Protein AF-A0A7J3R2Z9-F1 (afdb_monomer)

Secondary structure (DSSP, 8-state):
---EEHHHHHHHHT--HHHHHHHHHHHHHTTSEEEE-SSS--EEEE-HHHHHHHHHHHHHHHHHHT-

Solvent-accessible surface area (backbone atoms only — not comparable to full-atom values): 3880 Å² total; per-residue (Å²): 136,89,54,48,44,63,69,63,51,33,69,74,67,75,43,53,73,67,58,47,52,52,51,48,54,50,35,38,74,71,48,28,32,41,84,47,67,75,89,95,52,66,27,43,32,74,29,75,61,27,50,53,50,53,51,54,48,50,56,52,50,52,62,61,66,75,105

Structure (mmCIF, N/CA/C/O backbone):
data_AF-A0A7J3R2Z9-F1
#
_entry.id   AF-A0A7J3R2Z9-F1
#
loop_
_atom_site.group_PDB
_atom_site.id
_atom_site.type_symbol
_atom_site.label_atom_id
_atom_site.label_alt_id
_atom_site.label_comp_id
_atom_site.label_asym_id
_atom_site.label_entity_id
_atom_site.label_seq_id
_atom_site.pdbx_PDB_ins_code
_atom_site.Cartn_x
_atom_site.Cartn_y
_atom_site.Cartn_z
_atom_site.occupancy
_atom_site.B_iso_or_equiv
_atom_site.auth_seq_id
_atom_site.auth_comp_id
_atom_site.auth_asym_id
_atom_site.auth_atom_id
_atom_site.pdbx_PDB_model_num
ATOM 1 N N . MET A 1 1 ? -10.488 -11.028 -0.736 1.00 47.25 1 MET A N 1
ATOM 2 C CA . MET A 1 1 ? -9.593 -9.853 -0.665 1.00 47.25 1 MET A CA 1
ATOM 3 C C . MET A 1 1 ? -9.354 -9.562 0.805 1.00 47.25 1 MET A C 1
ATOM 5 O O . MET A 1 1 ? -10.234 -9.013 1.457 1.00 47.25 1 MET A O 1
ATOM 9 N N . GLU A 1 2 ? -8.232 -10.030 1.348 1.00 57.59 2 GLU A N 1
ATOM 10 C CA . GLU A 1 2 ? -7.834 -9.757 2.733 1.00 57.59 2 GLU A CA 1
ATOM 11 C C . GLU A 1 2 ? -7.340 -8.311 2.824 1.00 57.59 2 GLU A C 1
ATOM 13 O O . GLU A 1 2 ? -6.327 -7.947 2.233 1.00 57.59 2 GLU A O 1
ATOM 18 N N . GLY A 1 3 ? -8.102 -7.453 3.498 1.00 63.94 3 GLY A N 1
ATOM 19 C CA . GLY A 1 3 ? -7.649 -6.104 3.819 1.00 63.94 3 GLY A CA 1
ATOM 20 C C . GLY A 1 3 ? -6.683 -6.118 5.003 1.00 63.94 3 GLY A C 1
ATOM 21 O O . GLY A 1 3 ? -6.737 -7.012 5.844 1.00 63.94 3 GLY A O 1
ATOM 22 N N . SER A 1 4 ? -5.807 -5.121 5.086 1.00 76.88 4 SER A N 1
ATOM 23 C CA . SER A 1 4 ? -4.835 -4.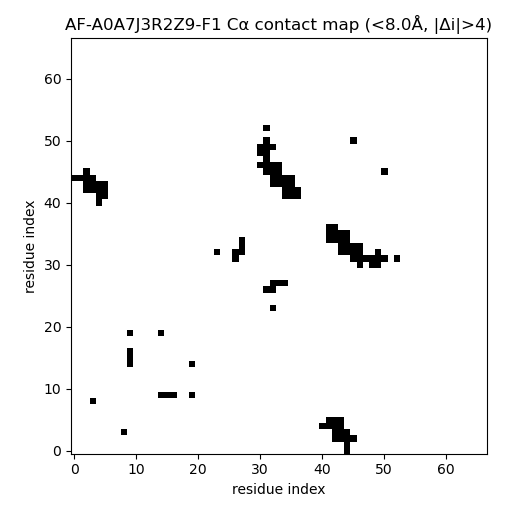997 6.180 1.00 76.88 4 SER A CA 1
ATOM 24 C C . SER A 1 4 ? -5.192 -3.840 7.109 1.00 76.88 4 SER A C 1
ATOM 26 O O . SER A 1 4 ? -5.717 -2.808 6.682 1.00 76.88 4 SER A O 1
ATOM 28 N N . ILE A 1 5 ? -4.902 -4.006 8.400 1.00 78.50 5 ILE A N 1
ATOM 29 C CA . ILE A 1 5 ? -5.102 -2.947 9.395 1.00 78.50 5 ILE A CA 1
ATOM 30 C C . ILE A 1 5 ? -3.986 -1.901 9.312 1.00 78.50 5 ILE A C 1
ATOM 32 O O . ILE A 1 5 ? -2.827 -2.230 9.042 1.00 78.50 5 ILE A O 1
ATOM 36 N N . LYS A 1 6 ? -4.323 -0.640 9.609 1.00 74.00 6 LYS A N 1
ATOM 37 C CA . LYS A 1 6 ? -3.399 0.511 9.561 1.00 74.00 6 LYS A CA 1
ATOM 38 C C . LYS A 1 6 ? -2.067 0.241 10.270 1.00 74.00 6 LYS A C 1
ATOM 40 O O . LYS A 1 6 ? -1.011 0.501 9.705 1.00 74.00 6 LYS A O 1
ATOM 45 N N . THR A 1 7 ? -2.111 -0.354 11.461 1.00 72.19 7 THR A N 1
ATOM 46 C CA . THR A 1 7 ? -0.915 -0.670 12.255 1.00 72.19 7 THR A CA 1
ATOM 47 C C . THR A 1 7 ? 0.009 -1.677 11.567 1.00 72.19 7 THR A C 1
ATOM 49 O O . THR A 1 7 ? 1.221 -1.503 11.596 1.00 72.19 7 THR A O 1
ATOM 52 N N . GLN A 1 8 ? -0.529 -2.702 10.897 1.00 77.62 8 GLN A N 1
ATOM 53 C CA . GLN A 1 8 ? 0.297 -3.681 10.176 1.00 77.62 8 GLN A CA 1
ATOM 54 C C . GLN A 1 8 ? 0.990 -3.062 8.963 1.00 77.62 8 GLN A C 1
ATOM 56 O O . GLN A 1 8 ? 2.142 -3.386 8.682 1.00 77.62 8 GLN A O 1
ATOM 61 N N . ILE A 1 9 ? 0.304 -2.161 8.258 1.00 78.88 9 ILE A N 1
ATOM 62 C CA . ILE A 1 9 ? 0.881 -1.463 7.108 1.00 78.88 9 ILE A CA 1
ATOM 63 C C . ILE A 1 9 ? 1.976 -0.494 7.575 1.00 78.88 9 ILE A C 1
ATOM 65 O O . ILE A 1 9 ? 3.034 -0.448 6.959 1.00 78.88 9 ILE A O 1
ATOM 69 N N . MET A 1 10 ? 1.772 0.199 8.702 1.00 78.06 10 MET A N 1
ATOM 70 C CA . MET A 1 10 ? 2.765 1.100 9.304 1.00 78.06 10 MET A CA 1
ATOM 71 C C . MET A 1 10 ? 4.107 0.408 9.549 1.00 78.06 10 MET A C 1
ATOM 73 O O . MET A 1 10 ? 5.140 0.881 9.081 1.00 78.06 10 MET A O 1
ATOM 77 N N . TYR A 1 11 ? 4.074 -0.743 10.231 1.00 75.81 11 TYR A N 1
ATOM 78 C CA . TYR A 1 11 ? 5.281 -1.506 10.546 1.00 75.81 11 TYR A CA 1
ATOM 79 C C . TYR A 1 11 ? 5.989 -2.030 9.294 1.00 75.81 11 TYR A C 1
ATOM 81 O O . TYR A 1 11 ? 7.213 -2.036 9.250 1.00 75.81 11 TYR A O 1
ATOM 89 N N . LYS A 1 12 ? 5.240 -2.449 8.266 1.00 81.25 12 LYS A N 1
ATOM 90 C CA . LYS A 1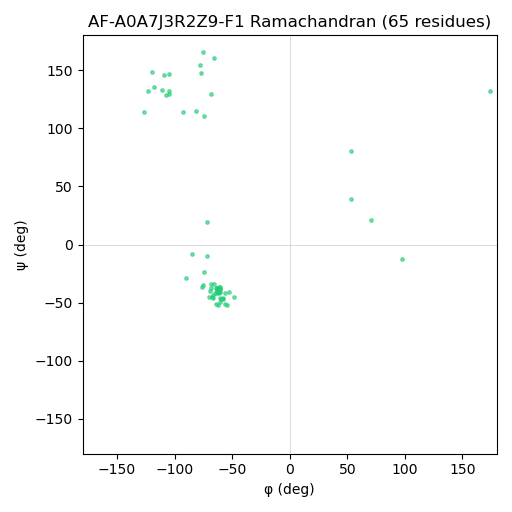 12 ? 5.830 -2.960 7.019 1.00 81.25 12 LYS A CA 1
ATOM 91 C C . LYS A 1 12 ? 6.404 -1.860 6.129 1.00 81.25 12 LYS A C 1
ATOM 93 O O . LYS A 1 12 ?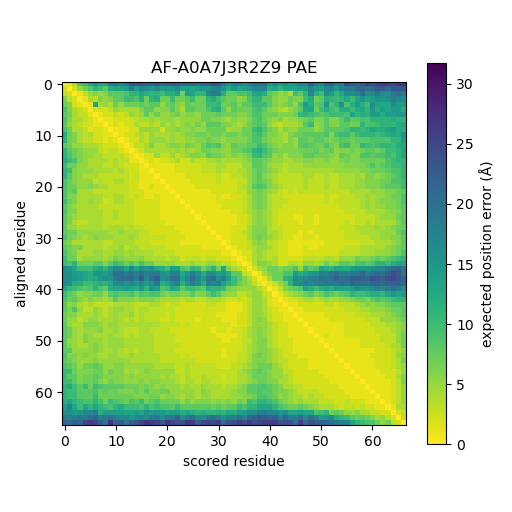 7.397 -2.094 5.455 1.00 81.25 12 LYS A O 1
ATOM 98 N N . ALA A 1 13 ? 5.775 -0.688 6.112 1.00 81.69 13 ALA A N 1
ATOM 99 C CA . ALA A 1 13 ? 6.194 0.436 5.281 1.00 81.69 13 ALA A CA 1
ATOM 100 C C . ALA A 1 13 ? 7.297 1.289 5.930 1.00 81.69 13 ALA A C 1
ATOM 102 O O . ALA A 1 13 ? 7.831 2.173 5.268 1.00 81.69 13 ALA A O 1
ATOM 103 N N . ASN A 1 14 ? 7.628 1.042 7.207 1.00 85.75 14 ASN A N 1
ATOM 104 C CA . ASN A 1 14 ? 8.567 1.849 7.992 1.00 85.75 14 ASN A CA 1
ATOM 105 C C . ASN A 1 14 ? 8.210 3.353 7.981 1.00 85.75 14 ASN A C 1
ATOM 107 O O . ASN A 1 14 ? 9.078 4.217 7.868 1.00 85.75 14 ASN A O 1
ATOM 111 N N . LEU A 1 15 ? 6.911 3.662 8.056 1.00 84.00 15 LEU A N 1
ATOM 112 C CA . LEU A 1 15 ? 6.381 5.028 8.033 1.00 84.00 15 LEU A CA 1
ATOM 113 C C . LEU A 1 15 ? 5.935 5.460 9.431 1.00 84.00 15 LEU A C 1
ATOM 115 O O . LEU A 1 15 ? 5.402 4.652 10.196 1.00 84.00 15 LEU A O 1
ATOM 119 N N . SER A 1 16 ? 6.074 6.752 9.739 1.00 86.44 16 SER A N 1
ATOM 120 C CA . SER A 1 16 ? 5.434 7.330 10.922 1.00 86.44 16 SER A CA 1
ATOM 121 C C . SER A 1 16 ? 3.906 7.300 10.781 1.00 86.44 16 SER A C 1
ATOM 123 O O . SER A 1 16 ? 3.357 7.208 9.678 1.00 86.44 16 SER A O 1
ATOM 125 N N . TYR A 1 17 ? 3.192 7.404 11.905 1.00 83.19 17 TYR A N 1
ATOM 126 C CA . TYR A 1 17 ? 1.729 7.470 11.890 1.00 83.19 17 TYR A CA 1
ATOM 127 C C . TYR A 1 17 ? 1.209 8.631 11.029 1.00 83.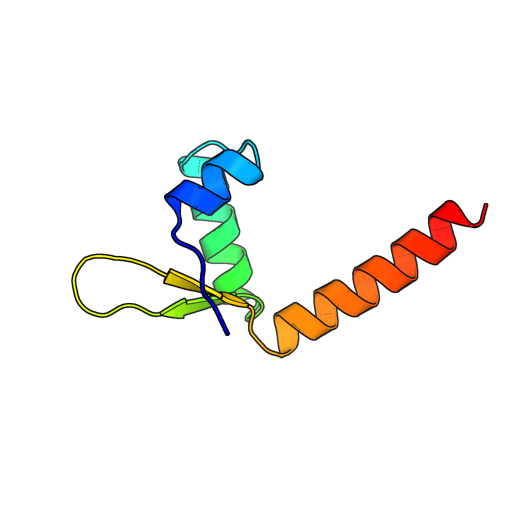19 17 TYR A C 1
ATOM 129 O O . TYR A 1 17 ? 0.2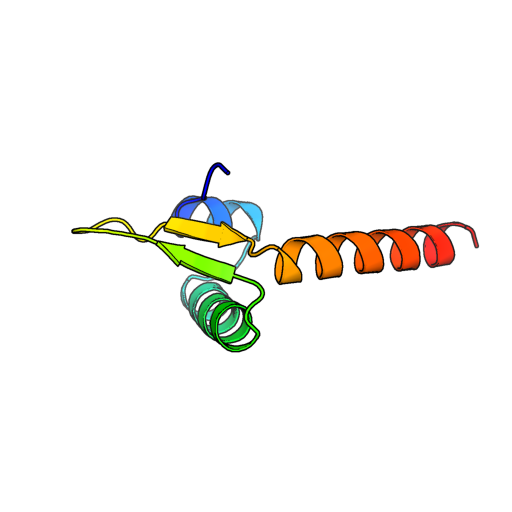39 8.457 10.288 1.00 83.19 17 TYR A O 1
ATOM 137 N N . GLU A 1 18 ? 1.850 9.799 11.123 1.00 87.69 18 GLU A N 1
ATOM 138 C CA . GLU A 1 18 ? 1.478 11.003 10.374 1.00 87.69 18 GLU A CA 1
ATOM 139 C C . GLU A 1 18 ? 1.655 10.783 8.874 1.00 87.69 18 GLU A C 1
ATOM 141 O O . GLU A 1 18 ? 0.686 10.917 8.125 1.00 87.69 18 GLU A O 1
ATOM 146 N N . GLN A 1 19 ? 2.837 10.309 8.465 1.00 87.94 19 GLN A N 1
ATOM 147 C CA . GLN A 1 19 ? 3.141 9.992 7.070 1.00 87.94 19 GLN A CA 1
ATOM 148 C C . GLN A 1 19 ? 2.141 8.979 6.512 1.00 87.94 19 GLN A C 1
ATOM 150 O O . GLN A 1 19 ? 1.509 9.217 5.486 1.00 87.94 19 GLN A O 1
ATOM 155 N N . LEU A 1 20 ? 1.934 7.858 7.210 1.00 86.38 20 LEU A N 1
ATOM 156 C CA . LEU A 1 20 ? 1.016 6.818 6.753 1.00 86.38 20 LEU A CA 1
ATOM 157 C C . LEU A 1 20 ? -0.421 7.338 6.623 1.00 86.38 20 LEU A C 1
ATOM 159 O O . LEU A 1 20 ? -1.137 6.964 5.696 1.00 86.38 20 LEU A O 1
ATOM 163 N N . SER A 1 21 ? -0.853 8.196 7.547 1.00 86.44 21 SER A N 1
ATOM 164 C CA . SER A 1 21 ? -2.183 8.803 7.515 1.00 86.44 21 SER A CA 1
ATOM 165 C C . SER A 1 21 ? -2.370 9.693 6.283 1.00 86.44 21 SER A C 1
ATOM 167 O O . SER A 1 21 ? -3.419 9.628 5.640 1.00 86.44 21 SER A O 1
ATOM 169 N N . GLU A 1 22 ? -1.363 10.490 5.922 1.00 90.38 22 GLU A N 1
ATOM 170 C CA . GLU A 1 22 ? -1.384 11.312 4.707 1.00 90.38 22 GLU A CA 1
ATOM 171 C C . GLU A 1 22 ? -1.371 10.459 3.439 1.00 90.38 22 GLU A C 1
ATOM 173 O O . GLU A 1 22 ? -2.225 10.647 2.568 1.00 90.38 22 GLU A O 1
ATOM 178 N N . TYR A 1 23 ? -0.499 9.450 3.372 1.00 90.25 23 TYR A N 1
ATOM 179 C CA . TYR A 1 23 ? -0.462 8.522 2.242 1.00 90.25 23 TYR A CA 1
ATOM 180 C C . TYR A 1 23 ? -1.782 7.771 2.072 1.00 90.25 23 TYR A C 1
ATOM 182 O O . TYR A 1 23 ? -2.268 7.629 0.955 1.00 90.25 23 TYR A O 1
ATOM 190 N N . PHE A 1 24 ? -2.419 7.326 3.155 1.00 89.00 24 PHE A N 1
ATOM 191 C CA . PHE A 1 24 ? -3.715 6.655 3.064 1.00 89.00 24 PHE A CA 1
ATOM 192 C C . PHE A 1 24 ? -4.815 7.576 2.561 1.00 89.00 24 PHE A C 1
ATOM 194 O O . PHE A 1 24 ? -5.604 7.156 1.717 1.00 89.00 24 PHE A O 1
ATOM 201 N N . LYS A 1 25 ? -4.860 8.829 3.027 1.00 90.06 25 LYS A N 1
ATOM 202 C CA . LYS A 1 25 ? -5.802 9.820 2.489 1.00 90.06 25 LYS A CA 1
ATOM 203 C C . LYS A 1 25 ? -5.588 10.004 0.990 1.00 90.06 25 LYS A C 1
ATOM 205 O O . LYS A 1 25 ? -6.556 9.926 0.238 1.00 90.06 25 LYS A O 1
ATOM 210 N N . PHE A 1 26 ? -4.338 10.167 0.565 1.00 93.88 26 PHE A N 1
ATOM 211 C CA . PHE A 1 26 ? -3.986 10.314 -0.843 1.00 93.88 26 PHE A CA 1
ATOM 212 C C . PHE A 1 26 ? -4.387 9.088 -1.675 1.00 93.88 26 PHE A C 1
ATOM 214 O O . PHE A 1 26 ? -5.063 9.224 -2.690 1.00 93.88 26 PHE A O 1
ATOM 221 N N . LEU A 1 27 ? -4.041 7.878 -1.230 1.00 92.12 27 LEU A N 1
ATOM 222 C CA . LEU A 1 27 ? -4.338 6.635 -1.948 1.00 92.12 27 LEU A CA 1
ATOM 223 C C . LEU A 1 27 ? -5.842 6.344 -2.031 1.00 92.12 27 LEU A C 1
ATOM 225 O O . LEU A 1 27 ? -6.306 5.806 -3.040 1.00 92.12 27 LEU A O 1
ATOM 229 N N . VAL A 1 28 ? -6.608 6.716 -1.002 1.00 92.00 28 VAL A N 1
ATOM 230 C CA . VAL A 1 28 ? -8.074 6.627 -1.019 1.00 92.00 28 VAL A CA 1
ATOM 231 C C . VAL A 1 28 ? -8.671 7.660 -1.974 1.00 92.00 28 VAL A C 1
ATOM 233 O O . VAL A 1 28 ? -9.509 7.304 -2.798 1.00 92.00 28 VAL A O 1
ATOM 236 N N . GLN A 1 29 ? -8.206 8.913 -1.940 1.00 93.94 29 GLN A N 1
ATOM 237 C CA . GLN A 1 29 ? -8.632 9.954 -2.887 1.00 93.94 29 GLN A CA 1
ATOM 238 C C . GLN A 1 29 ? -8.290 9.598 -4.341 1.00 93.94 29 GLN A C 1
ATOM 240 O O . GLN A 1 29 ? -9.085 9.844 -5.244 1.00 93.94 29 GLN A O 1
ATOM 245 N N . ALA A 1 30 ? -7.142 8.960 -4.571 1.00 93.81 30 ALA A N 1
ATOM 246 C CA . ALA A 1 30 ? -6.732 8.462 -5.880 1.00 93.81 30 ALA A CA 1
ATOM 247 C C . ALA A 1 30 ? -7.545 7.234 -6.345 1.00 93.81 30 ALA A C 1
ATOM 249 O O . ALA A 1 30 ? -7.433 6.816 -7.505 1.00 93.81 30 ALA A O 1
ATOM 250 N N . GLY A 1 31 ? -8.360 6.645 -5.463 1.00 93.31 31 GLY A N 1
ATOM 251 C CA . GLY A 1 31 ? -9.151 5.445 -5.728 1.00 93.31 31 GLY A CA 1
ATOM 252 C C . GLY A 1 31 ? -8.312 4.173 -5.848 1.00 93.31 31 GLY A C 1
ATOM 253 O O . GLY A 1 31 ? -8.758 3.217 -6.477 1.00 93.31 31 GLY A O 1
ATOM 254 N N . LEU A 1 32 ? -7.094 4.163 -5.299 1.00 93.50 32 LEU A N 1
ATOM 255 C CA . LEU A 1 32 ? -6.191 3.004 -5.283 1.00 93.50 32 LEU A CA 1
ATOM 256 C C . LEU A 1 32 ? -6.413 2.133 -4.038 1.00 93.50 32 LEU A C 1
ATOM 258 O O . LEU A 1 32 ? -6.230 0.916 -4.082 1.00 93.50 32 LEU A O 1
ATOM 262 N N . LEU A 1 33 ? -6.853 2.755 -2.942 1.00 92.25 33 LEU A N 1
ATOM 263 C CA . LEU A 1 33 ? -7.283 2.088 -1.719 1.00 92.25 33 LEU A CA 1
ATOM 264 C C . LEU A 1 33 ? -8.745 2.415 -1.412 1.00 92.25 33 LEU A C 1
ATOM 266 O O . LEU A 1 33 ? -9.232 3.511 -1.671 1.00 92.25 33 LEU A O 1
ATOM 270 N N . GLU A 1 34 ? -9.428 1.465 -0.796 1.00 90.56 34 GLU A N 1
ATOM 271 C CA . GLU A 1 34 ? -10.748 1.626 -0.211 1.00 90.56 34 GLU A CA 1
ATOM 272 C C . GLU A 1 34 ? -10.648 1.366 1.289 1.00 90.56 34 GLU A C 1
ATOM 274 O O . GLU A 1 34 ? -10.019 0.405 1.742 1.00 90.56 34 GLU A O 1
ATOM 279 N N . LYS A 1 35 ? -11.284 2.229 2.074 1.00 86.12 35 LYS A N 1
ATOM 280 C CA . LYS A 1 35 ? -11.383 2.063 3.517 1.00 86.12 35 LYS A CA 1
ATOM 281 C C . LYS A 1 35 ? -12.679 1.321 3.838 1.00 86.12 35 LYS A C 1
ATOM 283 O O . LYS A 1 35 ? -13.760 1.867 3.640 1.00 86.12 35 LYS A O 1
ATOM 288 N N . ARG A 1 36 ? -12.574 0.099 4.361 1.00 82.81 36 ARG A N 1
ATOM 289 C CA . ARG A 1 36 ? -13.706 -0.717 4.821 1.00 82.81 36 ARG A CA 1
ATOM 290 C C . ARG A 1 36 ? -13.669 -0.853 6.339 1.00 82.81 36 ARG A C 1
ATOM 292 O O . ARG A 1 36 ? -12.627 -1.143 6.920 1.00 82.81 36 ARG A O 1
ATOM 299 N N . GLY A 1 37 ? -14.802 -0.652 7.001 1.00 70.50 37 GLY A N 1
ATOM 300 C CA . GLY A 1 37 ? -14.895 -0.882 8.440 1.00 70.50 37 GLY A CA 1
ATOM 301 C C . GLY A 1 37 ? -16.225 -0.453 9.039 1.00 70.50 37 GLY A C 1
ATOM 302 O O . GLY A 1 37 ? -16.683 0.666 8.824 1.00 70.50 37 GLY A O 1
ATOM 303 N N . CYS A 1 38 ? -16.804 -1.344 9.838 1.00 53.41 38 CYS A N 1
ATOM 304 C CA . CYS A 1 38 ? -17.888 -1.053 10.764 1.00 53.41 38 CYS A CA 1
ATOM 305 C C . CYS A 1 38 ? -17.286 -1.089 12.177 1.00 53.41 38 CYS A C 1
ATOM 307 O O . CYS A 1 38 ? -16.597 -2.046 12.526 1.00 53.41 38 CYS A O 1
ATOM 309 N N . THR A 1 39 ? -17.508 -0.038 12.973 1.00 51.91 39 THR A N 1
ATOM 310 C CA . THR A 1 39 ? -17.238 0.008 14.427 1.00 51.91 39 THR A CA 1
ATOM 311 C C . THR A 1 39 ? -15.815 -0.383 14.877 1.00 51.91 39 THR A C 1
ATOM 313 O O . THR A 1 39 ? -15.574 -1.476 15.379 1.00 51.91 39 THR A O 1
ATOM 316 N N . GLY A 1 40 ? -14.866 0.557 14.769 1.00 60.84 40 GLY A N 1
ATOM 317 C CA . GLY A 1 40 ? -13.641 0.568 15.590 1.00 60.84 40 GLY A CA 1
ATOM 318 C C . GLY A 1 40 ? -12.362 -0.015 14.973 1.00 60.84 40 GLY A C 1
ATOM 319 O O . GLY A 1 40 ? -11.283 0.231 15.509 1.00 60.84 40 GLY A O 1
ATOM 320 N N . LYS A 1 41 ? -12.431 -0.724 13.838 1.00 67.12 41 LYS A N 1
ATOM 321 C CA . LYS A 1 41 ? -11.240 -1.171 13.088 1.00 67.12 41 LYS A CA 1
ATOM 322 C C . LYS A 1 41 ? -11.315 -0.726 11.633 1.00 67.12 41 LYS A C 1
ATOM 324 O O . LYS A 1 41 ? -12.169 -1.175 10.876 1.00 67.12 41 LYS A O 1
ATOM 329 N N . GLU A 1 42 ? -10.403 0.163 11.253 1.00 75.12 42 GLU A N 1
ATOM 330 C CA . GLU A 1 42 ? -10.235 0.602 9.869 1.00 75.12 42 GLU A CA 1
ATOM 331 C C . GLU A 1 42 ? -9.393 -0.426 9.112 1.00 75.12 42 GLU A C 1
ATOM 333 O O . GLU A 1 42 ? -8.212 -0.628 9.419 1.00 75.12 42 GLU A O 1
ATOM 338 N N . VAL A 1 43 ? -10.002 -1.073 8.125 1.00 82.44 43 VAL A N 1
ATOM 339 C CA . VAL A 1 43 ? -9.328 -1.993 7.214 1.00 82.44 43 VAL A CA 1
ATOM 340 C C . VAL A 1 43 ? -9.149 -1.288 5.875 1.00 82.44 43 VAL A C 1
ATOM 342 O O . VAL A 1 43 ? -10.085 -0.690 5.348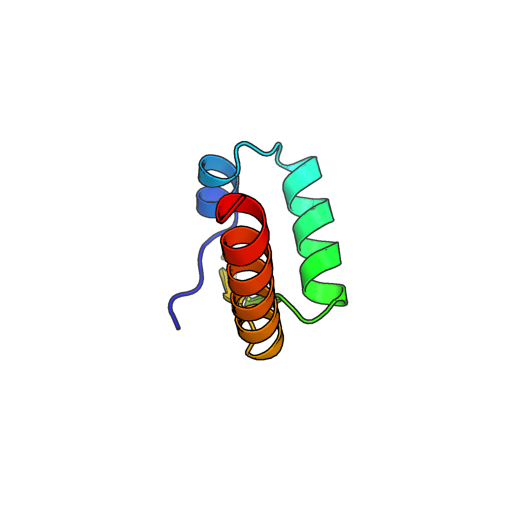 1.00 82.44 43 VAL A O 1
ATOM 345 N N . TYR A 1 44 ? -7.946 -1.357 5.316 1.00 85.44 44 TYR A N 1
ATOM 346 C CA . TYR A 1 44 ? -7.650 -0.811 3.995 1.00 85.44 44 TYR A CA 1
ATOM 347 C C . TYR A 1 44 ? -7.549 -1.962 2.997 1.00 85.44 44 TYR A C 1
ATOM 349 O O . TYR A 1 44 ? -6.871 -2.963 3.248 1.00 85.44 44 TYR A O 1
ATOM 357 N N . VAL A 1 45 ? -8.261 -1.829 1.882 1.00 88.56 45 VAL A N 1
ATOM 358 C CA . VAL A 1 45 ? -8.345 -2.829 0.816 1.00 88.56 45 VAL A CA 1
ATOM 359 C C . VAL A 1 45 ? -7.911 -2.182 -0.489 1.00 88.56 45 VAL A C 1
ATOM 361 O O . VAL A 1 45 ? -8.380 -1.101 -0.832 1.00 88.56 45 VAL A O 1
ATOM 364 N N . THR A 1 46 ? -7.029 -2.839 -1.234 1.00 92.44 46 THR A N 1
ATOM 365 C CA . THR A 1 46 ? -6.648 -2.380 -2.573 1.00 92.44 46 THR A CA 1
ATOM 366 C C . THR A 1 46 ? -7.821 -2.531 -3.534 1.00 92.44 46 THR A C 1
ATOM 368 O O . THR A 1 46 ? -8.432 -3.597 -3.618 1.00 92.44 46 THR A O 1
ATOM 371 N N . THR A 1 47 ? -8.142 -1.463 -4.259 1.00 94.12 47 THR A N 1
ATOM 372 C CA . THR A 1 47 ? -9.202 -1.481 -5.274 1.00 94.12 47 THR A CA 1
ATOM 373 C C . THR A 1 47 ? -8.726 -2.206 -6.537 1.00 94.12 47 THR A C 1
ATOM 375 O O . THR A 1 47 ? -7.519 -2.374 -6.731 1.00 94.12 47 THR A O 1
ATOM 378 N N . PRO A 1 48 ? -9.629 -2.576 -7.464 1.00 94.50 48 PRO A N 1
ATOM 379 C CA . PRO A 1 48 ? -9.224 -3.066 -8.783 1.00 94.50 48 PRO A CA 1
ATOM 380 C C . PRO A 1 48 ? -8.265 -2.107 -9.509 1.00 94.50 48 PRO A C 1
ATOM 382 O O . PRO A 1 48 ? -7.250 -2.541 -10.045 1.00 94.50 48 PRO A O 1
ATOM 385 N N . LYS A 1 49 ? -8.519 -0.792 -9.425 1.00 95.44 49 LYS A N 1
ATOM 386 C CA . LYS A 1 49 ? -7.631 0.251 -9.965 1.00 95.44 49 LYS A CA 1
ATOM 387 C C . LYS A 1 49 ? -6.251 0.239 -9.294 1.00 95.44 49 LYS A C 1
ATOM 389 O O . LYS A 1 49 ? -5.237 0.403 -9.966 1.00 95.44 49 LYS A O 1
ATOM 394 N N . GLY A 1 50 ? -6.202 0.039 -7.977 1.00 93.88 50 GLY A N 1
ATOM 395 C CA . GLY A 1 50 ? -4.955 -0.102 -7.226 1.00 93.88 50 GLY A CA 1
ATOM 396 C C . GLY A 1 50 ? -4.143 -1.329 -7.643 1.00 93.88 50 GLY A C 1
ATOM 397 O O . GLY A 1 50 ? -2.925 -1.242 -7.760 1.00 93.88 50 GLY A O 1
ATOM 398 N N . LEU A 1 51 ? -4.805 -2.455 -7.919 1.00 93.38 51 LEU A N 1
ATOM 399 C CA . LEU A 1 51 ? -4.144 -3.668 -8.410 1.00 93.38 51 LEU A CA 1
ATOM 400 C C . LEU A 1 51 ? -3.563 -3.470 -9.816 1.00 93.38 51 LEU A C 1
ATOM 402 O O . LEU A 1 51 ? -2.418 -3.843 -10.056 1.00 93.38 51 LEU A O 1
ATOM 406 N N . GLU A 1 52 ? -4.310 -2.825 -10.712 1.00 95.38 52 GLU A N 1
ATOM 407 C CA . GLU A 1 52 ? -3.840 -2.478 -12.059 1.00 95.38 52 GLU A CA 1
ATOM 408 C C . GLU A 1 52 ? -2.623 -1.539 -12.014 1.00 95.38 52 GLU A C 1
ATOM 410 O O . GLU A 1 52 ? -1.653 -1.727 -12.749 1.00 95.38 52 GLU A O 1
ATOM 415 N N . PHE A 1 53 ? -2.636 -0.556 -11.108 1.00 94.12 53 PHE A N 1
ATOM 416 C CA . PHE A 1 53 ? -1.487 0.318 -10.872 1.00 94.12 53 PHE A CA 1
ATOM 417 C C . PHE A 1 53 ? -0.245 -0.474 -10.438 1.00 94.12 53 PHE A C 1
ATOM 419 O O . PHE A 1 53 ? 0.831 -0.279 -11.001 1.00 94.12 53 PHE A O 1
ATOM 426 N N . LEU A 1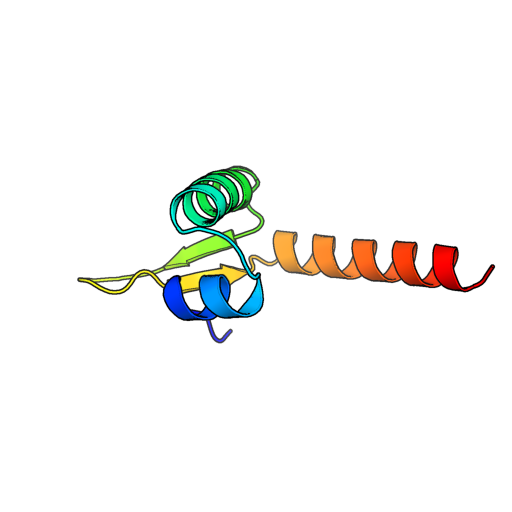 54 ? -0.392 -1.394 -9.478 1.00 93.38 54 LEU A N 1
ATOM 427 C CA . LEU A 1 54 ? 0.713 -2.231 -9.001 1.00 93.38 54 LEU A CA 1
ATOM 428 C C . LEU A 1 54 ? 1.265 -3.144 -10.099 1.00 93.38 54 LEU A C 1
ATOM 430 O O . LEU A 1 54 ? 2.475 -3.348 -10.164 1.00 93.38 54 LEU A O 1
ATOM 434 N N . GLN A 1 55 ? 0.401 -3.681 -10.961 1.00 94.00 55 GLN A N 1
ATOM 435 C CA . GLN A 1 55 ? 0.832 -4.497 -12.092 1.00 94.00 55 GLN A CA 1
ATOM 436 C C . GLN A 1 55 ? 1.707 -3.688 -13.057 1.00 94.00 55 GLN A C 1
ATOM 438 O O . GLN A 1 55 ? 2.834 -4.091 -13.334 1.00 94.00 55 GLN A O 1
ATOM 443 N N . ARG A 1 56 ? 1.236 -2.512 -13.493 1.00 93.44 56 ARG A N 1
ATOM 444 C CA . ARG A 1 56 ? 2.017 -1.630 -14.375 1.00 93.44 56 ARG A CA 1
ATOM 445 C C . ARG A 1 56 ? 3.327 -1.183 -13.741 1.00 93.44 56 ARG A C 1
ATOM 447 O O . ARG A 1 56 ? 4.337 -1.079 -14.426 1.00 93.44 56 ARG A O 1
ATOM 454 N N . HIS A 1 57 ? 3.317 -0.915 -12.437 1.00 92.50 57 HIS A N 1
ATOM 455 C CA . HIS A 1 57 ? 4.529 -0.532 -11.727 1.00 92.50 57 HIS A CA 1
ATOM 456 C C . HIS A 1 57 ? 5.596 -1.632 -11.803 1.00 92.50 57 HIS A C 1
ATOM 458 O O . HIS A 1 57 ? 6.726 -1.334 -12.175 1.00 92.50 57 HIS A O 1
ATOM 464 N N . ARG A 1 58 ? 5.218 -2.897 -11.570 1.00 92.94 58 ARG A N 1
ATOM 465 C CA . ARG A 1 58 ? 6.135 -4.045 -11.690 1.00 92.94 58 ARG A CA 1
ATOM 466 C C . ARG A 1 58 ? 6.652 -4.252 -13.108 1.00 92.94 58 ARG A C 1
ATOM 468 O O . ARG A 1 58 ? 7.806 -4.621 -13.283 1.00 92.94 58 ARG A O 1
ATOM 475 N N . GLU A 1 59 ? 5.811 -4.030 -14.116 1.00 93.94 59 GLU A N 1
ATOM 476 C CA . GLU A 1 59 ? 6.232 -4.097 -15.521 1.00 93.94 59 GLU A CA 1
ATOM 477 C C . GLU A 1 59 ? 7.323 -3.057 -15.814 1.00 93.94 59 GLU A C 1
ATOM 479 O O . GLU A 1 59 ? 8.320 -3.374 -16.456 1.00 93.94 59 GLU A O 1
ATOM 484 N N . ILE A 1 60 ? 7.174 -1.837 -15.290 1.00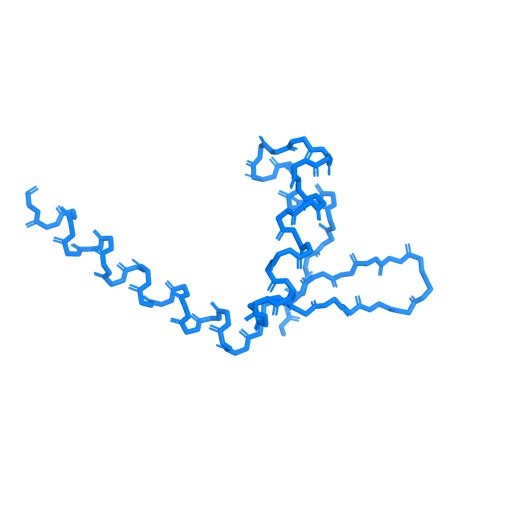 93.81 60 ILE A N 1
ATOM 485 C CA . ILE A 1 60 ? 8.184 -0.779 -15.423 1.00 93.81 60 ILE A CA 1
ATOM 486 C C . ILE A 1 60 ? 9.460 -1.134 -14.651 1.00 93.81 60 ILE A C 1
ATOM 488 O O . ILE A 1 60 ? 10.547 -0.983 -15.201 1.00 93.81 60 ILE A O 1
ATOM 492 N N . GLU A 1 61 ? 9.353 -1.613 -13.409 1.00 93.00 61 GLU A N 1
ATOM 493 C CA . GLU A 1 61 ? 10.518 -2.039 -12.617 1.00 93.00 61 GLU A CA 1
ATOM 494 C C . GLU A 1 61 ? 11.309 -3.137 -13.335 1.00 93.00 61 GLU A C 1
ATOM 496 O O . GLU A 1 61 ? 12.519 -3.007 -13.493 1.00 93.00 61 GLU A O 1
ATOM 501 N N . ALA A 1 62 ? 10.630 -4.152 -13.877 1.00 92.25 62 ALA A N 1
ATOM 502 C CA . ALA A 1 62 ? 11.272 -5.223 -14.634 1.00 92.25 62 ALA A CA 1
ATOM 503 C C . ALA A 1 62 ? 12.004 -4.708 -15.887 1.00 92.25 62 ALA A C 1
ATOM 505 O O . ALA A 1 62 ? 13.076 -5.206 -16.225 1.00 92.25 62 ALA A O 1
ATOM 506 N N . LEU A 1 63 ? 11.457 -3.697 -16.570 1.00 93.31 63 LEU A N 1
ATOM 507 C CA . LEU A 1 63 ? 12.126 -3.055 -17.707 1.00 93.31 63 LEU A CA 1
ATOM 508 C C . LEU A 1 63 ? 13.366 -2.255 -17.287 1.00 93.31 63 LEU A C 1
ATOM 510 O O . LEU A 1 63 ? 14.322 -2.177 -18.056 1.00 93.31 63 LEU A O 1
ATOM 514 N N . LEU A 1 64 ? 13.351 -1.649 -16.097 1.00 92.06 64 LEU A N 1
ATOM 515 C CA . LEU A 1 64 ? 14.482 -0.889 -15.562 1.00 92.06 64 LEU A CA 1
ATOM 516 C C . LEU A 1 64 ? 15.595 -1.802 -15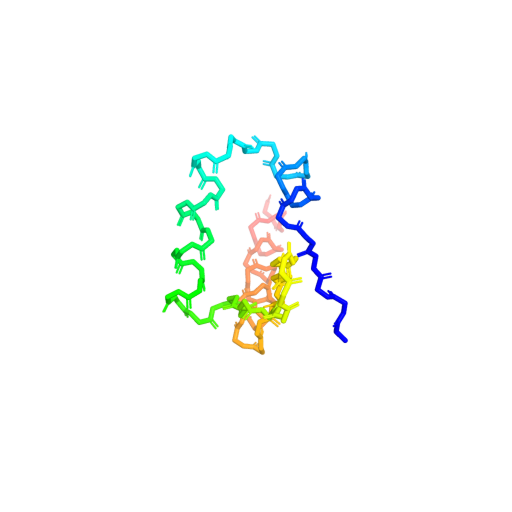.031 1.00 92.06 64 LEU A C 1
ATOM 518 O O . LEU A 1 64 ? 16.764 -1.466 -15.200 1.00 92.06 64 LEU A O 1
ATOM 522 N N . GLU A 1 65 ? 15.243 -2.938 -14.423 1.00 85.62 65 GLU A N 1
ATOM 523 C CA . GLU A 1 65 ? 16.192 -3.954 -13.943 1.00 85.62 65 GLU A CA 1
ATOM 524 C C . GLU A 1 65 ? 16.813 -4.784 -15.073 1.00 85.62 65 GLU A C 1
ATOM 526 O O . GLU A 1 65 ? 17.907 -5.317 -14.915 1.00 85.62 65 GLU A O 1
ATOM 531 N N . ALA A 1 66 ? 16.158 -4.878 -16.234 1.00 68.31 66 ALA A N 1
ATOM 532 C CA . ALA A 1 66 ? 16.689 -5.557 -17.417 1.00 68.31 66 ALA A CA 1
ATOM 533 C C . ALA A 1 66 ? 17.846 -4.796 -18.110 1.00 68.31 66 ALA A C 1
ATOM 535 O O . ALA A 1 66 ? 18.122 -5.045 -19.289 1.00 68.31 66 ALA A O 1
ATOM 536 N N . ARG A 1 67 ? 18.504 -3.863 -17.409 1.00 51.09 67 ARG A N 1
ATOM 537 C CA . ARG A 1 67 ? 19.545 -2.975 -17.931 1.00 51.09 67 ARG A CA 1
ATOM 538 C C . ARG A 1 67 ? 20.862 -3.087 -17.171 1.00 51.09 67 ARG A C 1
ATOM 540 O O . ARG A 1 67 ? 20.835 -3.118 -15.925 1.00 51.09 67 ARG A O 1
#

Foldseek 3Di:
DDFDFLVVVCVVVVDDPVRSVVVVVVCVVVVQWDWDDDPDTTTIDGDPVVVVVVVVVVVVVVVVVVD

Nearest PDB structures (foldseek):
  3s2w-assembly1_A  TM=8.771E-01  e=2.413E-02  Methanosarcina mazei Go1
  3s2w-assembly2_D  TM=8.831E-01  e=8.694E-02  Methanosarcina mazei Go1
  6j05-assembly1_A  TM=7.434E-01  e=4.140E-02  Acidithiobacillus ferrooxidans
  5k1y-assembly1_B  TM=8.535E-01  e=1.303E-01  Sulfolobus sp. NOB8H2
  3cuo-assembly2_C  TM=7.394E-01  e=9.301E-02  unclassified

Mean predicted aligned error: 6.16 Å

Radius of gyration: 13.69 Å; Cα contacts (8 Å, |Δi|>4): 58; chains: 1; bounding box: 37×21×34 Å

Sequence (67 aa):
MEGSIKTQIMYKANLSYEQLSEYFKFLVQAGLLEKRGCTGKEVYVTTPKGLEFLQRHREIEALLEAR

pLDDT: mean 83.79, std 12.23, range [47.25, 95.44]